Protein AF-A0A2N2SS73-F1 (afdb_monomer_lite)

Foldseek 3Di:
DVVVVVVVVVVVLVVLLVVLVVQLVVCVVVVHDNLVSNVRSLVSDDPVPRDDNVVVVVVVVVVVVVVVVVD

Structure (mmCIF, N/CA/C/O backbone):
data_AF-A0A2N2SS73-F1
#
_entry.id   AF-A0A2N2SS73-F1
#
loop_
_atom_site.group_PDB
_atom_site.id
_atom_site.type_symbol
_atom_site.label_atom_id
_atom_site.label_alt_id
_atom_site.label_comp_id
_atom_site.label_asym_id
_atom_site.label_entity_id
_atom_site.label_seq_id
_atom_site.pdbx_PDB_ins_code
_atom_site.Cartn_x
_atom_site.Cartn_y
_atom_site.Cartn_z
_atom_site.occupancy
_atom_site.B_iso_or_equiv
_atom_site.auth_seq_id
_atom_site.auth_comp_id
_atom_site.auth_asym_id
_atom_site.auth_atom_id
_atom_site.pdbx_PDB_model_num
ATOM 1 N N . SER A 1 1 ? -18.785 4.745 24.697 1.00 84.44 1 SER A N 1
ATOM 2 C CA . SER A 1 1 ? -19.233 3.337 24.729 1.00 84.44 1 SER A CA 1
ATOM 3 C C . SER A 1 1 ? -18.152 2.487 24.078 1.00 84.44 1 SER A C 1
ATOM 5 O O . SER A 1 1 ? -17.862 2.746 22.916 1.00 84.44 1 SER A O 1
ATOM 7 N N . PRO A 1 2 ? -17.526 1.533 24.789 1.00 93.50 2 PRO A N 1
ATOM 8 C CA . PRO A 1 2 ? -16.387 0.760 24.272 1.00 93.50 2 PRO A CA 1
ATOM 9 C C . PRO A 1 2 ? -16.725 -0.056 23.013 1.00 93.50 2 PRO A C 1
ATOM 11 O O . PRO A 1 2 ? -15.859 -0.280 22.173 1.00 93.50 2 PRO A O 1
ATOM 14 N N . LEU A 1 3 ? -17.994 -0.440 22.840 1.00 95.94 3 LEU A N 1
ATOM 15 C CA . LEU A 1 3 ? -18.464 -1.148 21.649 1.00 95.94 3 LEU A CA 1
ATOM 16 C C . LEU A 1 3 ? -18.437 -0.267 20.391 1.00 95.94 3 LEU A C 1
ATOM 18 O O . LEU A 1 3 ? -17.990 -0.721 19.344 1.00 95.94 3 LEU A O 1
ATOM 22 N N . ALA A 1 4 ? -18.881 0.991 20.497 1.00 96.69 4 ALA A N 1
ATOM 23 C CA . ALA A 1 4 ? -18.862 1.927 19.371 1.00 96.69 4 ALA A CA 1
ATOM 24 C C . ALA A 1 4 ? -17.423 2.167 18.884 1.00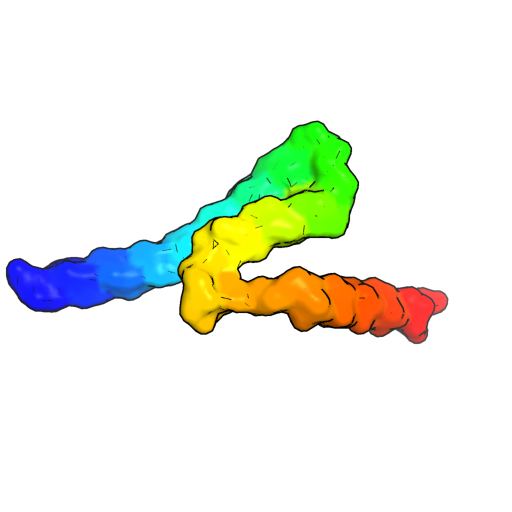 96.69 4 ALA A C 1
ATOM 26 O O . ALA A 1 4 ? -17.138 2.030 17.699 1.00 96.69 4 ALA A O 1
ATOM 27 N N . THR A 1 5 ? -16.499 2.389 19.821 1.00 96.88 5 THR A N 1
ATOM 28 C CA . THR A 1 5 ? -15.069 2.553 19.534 1.00 96.88 5 THR A CA 1
ATOM 29 C C . THR A 1 5 ? -14.469 1.311 18.866 1.00 96.88 5 THR A C 1
ATOM 31 O O . THR A 1 5 ? -13.738 1.428 17.888 1.00 96.88 5 THR A O 1
ATOM 34 N N . LEU A 1 6 ? -14.811 0.100 19.326 1.00 96.62 6 LEU A N 1
ATOM 35 C CA . LEU A 1 6 ? -14.349 -1.137 18.686 1.00 96.62 6 LEU A CA 1
ATOM 36 C C . LEU A 1 6 ? -14.826 -1.256 17.228 1.00 96.62 6 LEU A C 1
ATOM 38 O O . LEU A 1 6 ? -14.050 -1.654 16.356 1.00 96.62 6 LEU A O 1
ATOM 42 N N . ILE A 1 7 ? -16.086 -0.901 16.960 1.00 96.56 7 ILE A N 1
ATOM 43 C CA . ILE A 1 7 ? -16.651 -0.900 15.605 1.00 96.56 7 ILE A CA 1
ATOM 44 C C . ILE A 1 7 ? -15.900 0.103 14.722 1.00 96.56 7 ILE A C 1
ATOM 46 O O . ILE A 1 7 ? -15.482 -0.250 13.621 1.00 96.56 7 ILE A O 1
ATOM 50 N N . GLU A 1 8 ? -15.661 1.319 15.214 1.00 96.19 8 GLU A N 1
ATOM 51 C CA . GLU A 1 8 ? -14.896 2.345 14.494 1.00 96.19 8 GLU A CA 1
ATOM 52 C C . GLU A 1 8 ? -13.481 1.871 14.143 1.00 96.19 8 GLU A C 1
ATOM 54 O O . GLU A 1 8 ? -13.034 2.043 13.005 1.00 96.19 8 GLU A O 1
ATOM 59 N N . HIS A 1 9 ? -12.787 1.210 15.076 1.00 94.88 9 HIS A N 1
ATOM 60 C CA . HIS A 1 9 ? -11.468 0.636 14.810 1.00 94.88 9 HIS A CA 1
ATOM 61 C C . HIS A 1 9 ? -11.513 -0.414 13.697 1.00 94.88 9 HIS A C 1
ATOM 63 O O . HIS A 1 9 ? -10.694 -0.366 12.779 1.00 94.88 9 HIS A O 1
ATOM 69 N N . LYS A 1 10 ? -12.492 -1.325 13.730 1.00 94.88 10 LYS A N 1
ATOM 70 C CA . LYS A 1 10 ? -12.654 -2.373 12.709 1.00 94.88 10 LYS A CA 1
ATOM 71 C C . LYS A 1 10 ? -12.976 -1.812 11.327 1.00 94.88 10 LYS A C 1
ATOM 73 O O . LYS A 1 10 ? -12.444 -2.283 10.317 1.00 94.88 10 LYS A O 1
ATOM 78 N N . VAL A 1 11 ? -13.822 -0.787 11.277 1.00 96.19 11 VAL A N 1
ATOM 79 C CA . VAL A 1 11 ? -14.147 -0.081 10.034 1.00 96.19 11 VAL A CA 1
ATOM 80 C C . VAL A 1 11 ? -12.912 0.629 9.484 1.00 96.19 11 VAL A C 1
ATOM 82 O O . VAL A 1 11 ? -12.615 0.501 8.299 1.00 96.19 11 VAL A O 1
ATOM 85 N N . THR A 1 12 ? -12.152 1.318 10.335 1.00 93.94 12 THR A N 1
ATOM 86 C CA . THR A 1 12 ? -10.938 2.049 9.932 1.00 93.94 12 THR A CA 1
ATOM 87 C C . THR A 1 12 ? -9.850 1.107 9.408 1.00 93.94 12 THR A C 1
ATOM 89 O O . THR A 1 12 ? -9.226 1.376 8.378 1.00 93.94 12 THR A O 1
ATOM 92 N N . GLU A 1 13 ? -9.665 -0.037 10.070 1.00 92.00 13 GLU A N 1
ATOM 93 C CA . GLU A 1 13 ? -8.759 -1.103 9.632 1.00 92.00 13 GLU A CA 1
ATOM 94 C C . GLU A 1 13 ? -9.120 -1.573 8.212 1.00 92.00 13 GLU A C 1
ATOM 96 O O . GLU A 1 13 ? -8.270 -1.591 7.320 1.00 92.00 13 GLU A O 1
ATOM 101 N N . SER A 1 14 ? -10.406 -1.835 7.967 1.00 93.00 14 SER A N 1
ATOM 102 C CA . SER A 1 14 ? -10.905 -2.254 6.652 1.00 93.00 14 SER A CA 1
ATOM 103 C C . SER A 1 14 ? -10.756 -1.150 5.595 1.00 93.00 14 SER A C 1
ATOM 105 O O . SER A 1 14 ? -10.346 -1.411 4.463 1.00 93.00 14 SER A O 1
ATOM 107 N N . LEU A 1 15 ? -11.038 0.104 5.961 1.00 96.00 15 LEU A N 1
ATOM 108 C CA . LEU A 1 15 ? -10.970 1.267 5.070 1.00 96.00 15 LEU A CA 1
ATOM 109 C C . LEU A 1 15 ? -9.550 1.547 4.559 1.00 96.00 15 LEU A C 1
ATOM 111 O O . LEU A 1 15 ? -9.368 2.062 3.451 1.00 96.00 15 LEU A O 1
ATOM 115 N N . THR A 1 16 ? -8.537 1.178 5.340 1.00 94.44 16 THR A N 1
ATOM 116 C CA . THR A 1 16 ? -7.128 1.358 4.974 1.00 94.44 16 THR A CA 1
ATOM 117 C C . THR A 1 16 ? -6.787 0.613 3.679 1.00 94.44 16 THR A C 1
ATOM 119 O O . THR A 1 16 ? -6.122 1.171 2.803 1.00 94.44 16 THR A O 1
ATOM 122 N N . VAL A 1 17 ? -7.315 -0.603 3.493 1.00 93.19 17 VAL A N 1
ATOM 123 C CA . VAL A 1 17 ? -7.103 -1.397 2.268 1.00 93.19 17 VAL A CA 1
ATOM 124 C C . VAL A 1 17 ? -7.760 -0.730 1.057 1.00 93.19 17 VAL A C 1
ATOM 126 O O . VAL A 1 17 ? -7.131 -0.588 0.009 1.00 93.19 17 VAL A O 1
ATOM 129 N N . TYR A 1 18 ? -8.990 -0.234 1.203 1.00 96.56 18 TYR A N 1
ATOM 130 C CA . TYR A 1 18 ? -9.667 0.502 0.131 1.00 96.56 18 TYR A CA 1
ATOM 131 C C . TYR A 1 18 ? -8.930 1.792 -0.243 1.00 96.56 18 TYR A C 1
ATOM 133 O O . TYR A 1 18 ? -8.845 2.147 -1.419 1.00 96.56 18 TYR A O 1
ATOM 141 N N . THR A 1 19 ? -8.349 2.477 0.742 1.00 96.38 19 THR A N 1
ATOM 142 C CA . THR A 1 19 ? -7.558 3.691 0.505 1.00 96.38 19 THR A CA 1
ATOM 143 C C . THR A 1 19 ? -6.265 3.374 -0.246 1.00 96.38 19 THR A C 1
ATOM 145 O O . THR A 1 19 ? -5.912 4.106 -1.168 1.00 96.38 19 THR A O 1
ATOM 148 N N . CYS A 1 20 ? -5.598 2.261 0.078 1.00 96.06 20 CYS A N 1
ATOM 149 C CA . CYS A 1 20 ? -4.448 1.758 -0.678 1.00 96.06 20 CYS A CA 1
ATOM 150 C C . CYS A 1 20 ? -4.805 1.552 -2.161 1.00 96.06 20 CYS A C 1
ATOM 152 O O . CYS A 1 20 ? -4.160 2.137 -3.032 1.00 96.06 20 CYS A O 1
ATOM 154 N N . ILE A 1 21 ? -5.894 0.825 -2.443 1.00 96.44 21 ILE A N 1
ATOM 155 C CA . ILE A 1 21 ? -6.377 0.583 -3.814 1.00 96.44 21 ILE A CA 1
ATOM 156 C C . ILE A 1 21 ? -6.671 1.907 -4.524 1.00 96.44 21 ILE A C 1
ATOM 158 O O . ILE A 1 21 ? -6.207 2.132 -5.642 1.00 96.44 21 ILE A O 1
ATOM 162 N N . LYS A 1 22 ? -7.403 2.813 -3.866 1.00 97.31 22 LYS A N 1
ATOM 163 C CA . LYS A 1 22 ? -7.731 4.136 -4.409 1.00 97.31 22 LYS A CA 1
ATOM 164 C C . LYS A 1 22 ? -6.472 4.899 -4.819 1.00 97.31 22 LYS A C 1
ATOM 166 O O . LYS A 1 22 ? -6.425 5.430 -5.924 1.00 97.31 22 LYS A O 1
ATOM 171 N N . VAL A 1 23 ? -5.463 4.962 -3.951 1.00 97.56 23 VAL A N 1
ATOM 172 C CA . VAL A 1 23 ? -4.217 5.693 -4.224 1.00 97.56 23 VAL A CA 1
ATOM 173 C C . VAL A 1 23 ? -3.448 5.060 -5.381 1.00 97.56 23 VAL A C 1
ATOM 175 O O . VAL A 1 23 ? -2.991 5.783 -6.263 1.00 97.56 23 VAL A O 1
ATOM 178 N N . THR A 1 24 ? -3.362 3.730 -5.439 1.00 96.31 24 THR A N 1
ATOM 179 C CA . THR A 1 24 ? -2.715 3.024 -6.554 1.00 96.31 24 THR A CA 1
ATOM 180 C C . THR A 1 24 ? -3.415 3.275 -7.888 1.00 96.31 24 THR A C 1
ATOM 182 O O . THR A 1 24 ? -2.752 3.535 -8.895 1.00 96.31 24 THR A O 1
ATOM 185 N N . LEU A 1 25 ? -4.749 3.256 -7.911 1.00 97.12 25 LEU A N 1
ATOM 186 C CA . LEU A 1 25 ? -5.518 3.561 -9.119 1.00 97.12 25 LEU A CA 1
ATOM 187 C C . LEU A 1 25 ? -5.346 5.020 -9.538 1.00 97.12 25 LEU A C 1
ATOM 189 O O . LEU A 1 25 ? -5.076 5.288 -10.705 1.00 97.12 25 LEU A O 1
ATOM 193 N N . MET A 1 26 ? -5.430 5.959 -8.593 1.00 97.50 26 MET A N 1
ATOM 194 C CA . MET A 1 26 ? -5.192 7.376 -8.875 1.00 97.50 26 MET A CA 1
ATOM 195 C C . MET A 1 26 ? -3.788 7.602 -9.438 1.00 97.50 26 MET A C 1
ATOM 197 O O . MET A 1 26 ? -3.633 8.316 -10.422 1.00 97.50 26 MET A O 1
ATOM 201 N N . ALA A 1 27 ? -2.761 6.969 -8.873 1.00 97.06 27 ALA A N 1
ATOM 202 C CA . ALA A 1 27 ? -1.406 7.057 -9.404 1.00 97.06 27 ALA A CA 1
ATOM 203 C C . ALA A 1 27 ? -1.304 6.501 -10.834 1.00 97.06 27 ALA A C 1
ATOM 205 O O . ALA A 1 27 ? -0.699 7.124 -11.703 1.00 97.06 27 ALA A O 1
ATOM 206 N N . SER A 1 28 ? -1.951 5.367 -11.098 1.00 95.50 28 SER A N 1
ATOM 207 C CA . SER A 1 28 ? -1.967 4.759 -12.433 1.00 95.50 28 SER A CA 1
ATOM 208 C C . SER A 1 28 ? -2.645 5.670 -13.464 1.00 95.50 28 SER A C 1
ATOM 210 O O . SER A 1 28 ? -2.132 5.844 -14.565 1.00 95.50 28 SER A O 1
ATOM 212 N N . LEU A 1 29 ? -3.762 6.311 -13.093 1.00 96.62 29 LEU A N 1
ATOM 213 C CA . LEU A 1 29 ? -4.488 7.256 -13.952 1.00 96.62 29 LEU A CA 1
ATOM 214 C C . LEU A 1 29 ? -3.703 8.542 -14.231 1.00 96.62 29 LEU A C 1
ATOM 216 O O . LEU A 1 29 ? -3.841 9.117 -15.304 1.00 96.62 29 LEU A O 1
ATOM 220 N N . ASN A 1 30 ? -2.855 8.971 -13.296 1.00 96.00 30 ASN A N 1
ATOM 221 C CA . ASN A 1 30 ? -1.966 10.120 -13.482 1.00 96.00 30 ASN A CA 1
ATOM 222 C C . ASN A 1 30 ? -0.727 9.797 -14.342 1.00 96.00 30 ASN A C 1
ATOM 224 O O . ASN A 1 30 ? 0.161 10.636 -14.473 1.00 96.00 30 ASN A O 1
ATOM 228 N N . GLY A 1 31 ? -0.640 8.595 -14.920 1.00 93.88 31 GLY A N 1
ATOM 229 C CA . GLY A 1 31 ? 0.444 8.215 -15.827 1.00 93.88 31 GLY A CA 1
ATOM 230 C C . GLY A 1 31 ? 1.744 7.812 -15.128 1.00 93.88 31 GLY A C 1
ATOM 231 O O . GLY A 1 31 ? 2.784 7.721 -15.780 1.00 93.88 31 GLY A O 1
ATOM 232 N N . TYR A 1 32 ? 1.718 7.548 -13.816 1.00 96.44 32 TYR A N 1
ATOM 233 C CA . TYR A 1 32 ? 2.879 6.972 -13.141 1.00 96.44 32 TYR A CA 1
ATOM 234 C C . TYR A 1 32 ? 3.124 5.533 -13.611 1.00 96.44 32 TYR A C 1
ATOM 236 O O . TYR A 1 32 ? 2.190 4.768 -13.853 1.00 96.44 32 TYR A O 1
ATOM 244 N N . ALA A 1 33 ? 4.401 5.143 -13.692 1.00 94.19 33 ALA A N 1
ATOM 245 C CA . ALA A 1 33 ? 4.779 3.775 -14.031 1.00 94.19 33 ALA A CA 1
ATOM 246 C C . ALA A 1 33 ? 4.121 2.767 -13.061 1.00 94.19 33 ALA A C 1
ATOM 248 O O . ALA A 1 33 ? 4.065 3.046 -11.858 1.00 94.19 33 ALA A O 1
ATOM 249 N N . PRO A 1 34 ? 3.695 1.573 -13.526 1.00 91.38 34 PRO A N 1
ATOM 250 C CA . PRO A 1 34 ? 2.953 0.618 -12.698 1.00 91.38 34 PRO A CA 1
ATOM 251 C C . PRO A 1 34 ? 3.646 0.256 -11.377 1.00 91.38 34 PRO A C 1
ATOM 253 O O . PRO A 1 34 ? 2.994 0.165 -10.340 1.00 91.38 34 PRO A O 1
ATOM 256 N N . GLN A 1 35 ? 4.976 0.117 -11.386 1.00 90.62 35 GLN A N 1
ATOM 257 C CA . GLN A 1 35 ? 5.751 -0.161 -10.170 1.00 90.62 35 GLN A CA 1
ATOM 258 C C . GLN A 1 35 ? 5.652 0.973 -9.141 1.00 90.62 35 GLN A C 1
ATOM 260 O O . GLN A 1 35 ? 5.497 0.724 -7.947 1.00 90.62 35 GLN A O 1
ATOM 265 N N . LEU A 1 36 ? 5.694 2.226 -9.598 1.00 92.56 36 LEU A N 1
ATOM 266 C CA . LEU A 1 36 ? 5.612 3.391 -8.722 1.00 92.56 36 LEU A CA 1
ATOM 267 C C . LEU A 1 36 ? 4.186 3.600 -8.192 1.00 92.56 36 LEU A C 1
ATOM 269 O O . LEU A 1 36 ? 4.005 3.953 -7.027 1.00 92.56 36 LEU A O 1
ATOM 273 N N . ALA A 1 37 ? 3.174 3.318 -9.017 1.00 94.81 37 ALA A N 1
ATOM 274 C CA . ALA A 1 37 ? 1.775 3.353 -8.602 1.00 94.81 37 ALA A CA 1
ATOM 275 C C . ALA A 1 37 ? 1.474 2.344 -7.475 1.00 94.81 37 ALA A C 1
ATOM 277 O O . ALA A 1 37 ? 0.766 2.662 -6.514 1.00 94.81 37 ALA A O 1
ATOM 278 N N . VAL A 1 38 ? 2.056 1.144 -7.553 1.00 93.44 38 VAL A N 1
ATOM 279 C CA . VAL A 1 38 ? 1.964 0.117 -6.502 1.00 93.44 38 VAL A CA 1
ATOM 280 C C . VAL A 1 38 ? 2.675 0.566 -5.215 1.00 93.44 38 VAL A C 1
ATOM 282 O O . VAL A 1 38 ? 2.127 0.413 -4.122 1.00 93.44 38 VAL A O 1
ATOM 285 N N . GLU A 1 39 ? 3.838 1.215 -5.321 1.00 93.12 39 GLU A N 1
ATOM 286 C CA . GLU A 1 39 ? 4.563 1.746 -4.157 1.00 93.12 39 GLU A CA 1
ATOM 287 C C . GLU A 1 39 ? 3.802 2.838 -3.400 1.00 93.12 39 GLU A C 1
ATOM 289 O O . GLU A 1 39 ? 3.850 2.892 -2.166 1.00 93.12 39 GLU A O 1
ATOM 294 N N . PHE A 1 40 ? 3.080 3.710 -4.107 1.00 94.00 40 PHE A N 1
ATOM 295 C CA . PHE A 1 40 ? 2.247 4.714 -3.447 1.00 94.00 40 PHE A CA 1
ATOM 296 C C . PHE A 1 40 ? 1.130 4.075 -2.622 1.00 94.00 40 PHE A C 1
ATOM 298 O O . PHE A 1 40 ? 0.893 4.529 -1.506 1.00 94.00 40 PHE A O 1
ATOM 305 N N . GLY A 1 41 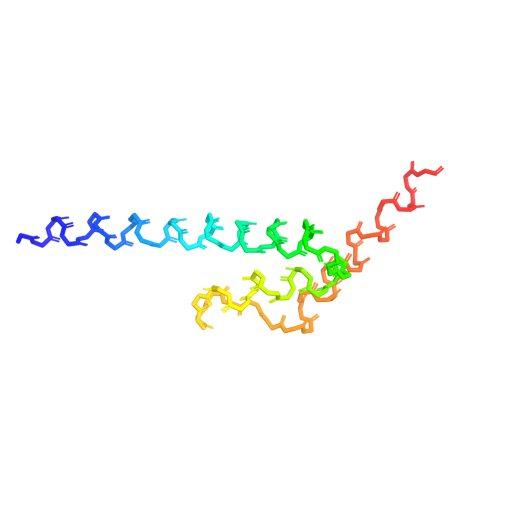? 0.527 2.982 -3.100 1.00 94.81 41 GLY A N 1
ATOM 306 C CA . GLY A 1 41 ? -0.431 2.193 -2.320 1.00 94.81 41 GLY A CA 1
ATOM 307 C C . GLY A 1 41 ? 0.201 1.560 -1.081 1.00 94.81 41 GLY A C 1
ATOM 308 O O . GLY A 1 41 ? -0.315 1.715 0.027 1.00 94.81 41 GLY A O 1
ATOM 309 N N . ARG A 1 42 ? 1.376 0.926 -1.223 1.00 95.00 42 ARG A N 1
ATOM 310 C CA . ARG A 1 42 ? 2.107 0.306 -0.099 1.00 95.00 42 ARG A CA 1
ATOM 311 C C . ARG A 1 42 ? 2.342 1.291 1.049 1.00 95.00 42 ARG A C 1
ATOM 313 O O . ARG A 1 42 ? 2.201 0.936 2.218 1.00 95.00 42 ARG A O 1
ATOM 320 N N . LYS A 1 43 ? 2.661 2.548 0.728 1.00 93.94 43 LYS A N 1
ATOM 321 C CA . LYS A 1 43 ? 2.907 3.617 1.711 1.00 93.94 43 LYS A CA 1
ATOM 322 C C . LYS A 1 43 ? 1.658 4.097 2.462 1.00 93.94 43 LYS A C 1
ATOM 324 O O . LYS A 1 43 ? 1.815 4.868 3.407 1.00 93.94 43 LYS A O 1
ATOM 329 N N . ILE A 1 44 ? 0.459 3.645 2.099 1.00 94.44 44 ILE A N 1
ATOM 330 C CA . ILE A 1 44 ? -0.787 3.948 2.822 1.00 94.44 44 ILE A CA 1
ATOM 331 C C . ILE A 1 44 ? -1.016 2.989 3.996 1.00 94.44 44 ILE A C 1
ATOM 333 O O . ILE A 1 44 ? -1.610 3.379 4.996 1.00 94.44 44 ILE A O 1
ATOM 337 N N . LEU A 1 45 ? -0.521 1.751 3.912 1.00 93.50 45 LEU A N 1
ATOM 338 C CA . LEU A 1 45 ? -0.730 0.733 4.947 1.00 93.50 45 LEU A CA 1
ATOM 339 C C . LEU A 1 45 ? -0.023 1.101 6.259 1.00 93.50 45 LEU A C 1
ATOM 341 O O . LEU A 1 45 ? 1.048 1.712 6.231 1.00 93.50 45 LEU A O 1
ATOM 345 N N . TYR A 1 46 ? -0.575 0.700 7.405 1.00 92.06 46 TYR A N 1
ATOM 346 C CA . TYR A 1 46 ? 0.071 0.891 8.708 1.00 92.06 46 TYR A CA 1
ATOM 347 C C . TYR A 1 46 ? 1.438 0.205 8.766 1.00 92.06 46 TYR A C 1
ATOM 349 O O . TYR A 1 46 ? 1.641 -0.826 8.139 1.00 92.06 46 TYR A O 1
ATOM 357 N N . SER A 1 47 ? 2.384 0.747 9.536 1.00 89.88 47 SER A N 1
ATOM 358 C CA . SER A 1 47 ? 3.753 0.208 9.620 1.00 89.88 47 SER A CA 1
ATOM 359 C C . SER A 1 47 ? 3.814 -1.266 10.028 1.00 89.88 47 SER A C 1
ATOM 361 O O . SER A 1 47 ? 4.715 -1.971 9.594 1.00 89.88 47 SER A O 1
ATOM 363 N N . THR A 1 48 ? 2.853 -1.732 10.825 1.00 90.19 48 THR A N 1
ATOM 364 C CA . THR A 1 48 ? 2.755 -3.118 11.301 1.00 90.19 48 THR A CA 1
ATOM 365 C C . THR A 1 48 ? 2.288 -4.105 10.233 1.00 90.19 48 THR A C 1
ATOM 367 O O . THR A 1 48 ? 2.609 -5.284 10.324 1.00 90.19 48 THR A O 1
ATOM 370 N N . THR A 1 49 ? 1.530 -3.648 9.235 1.00 88.31 49 THR A N 1
ATOM 371 C CA . THR A 1 49 ? 0.950 -4.486 8.167 1.00 88.31 49 THR A CA 1
ATOM 372 C C . THR A 1 49 ? 1.514 -4.160 6.787 1.00 88.31 49 THR A C 1
ATOM 374 O O . THR A 1 49 ? 1.171 -4.800 5.794 1.00 88.31 49 THR A O 1
ATOM 377 N N . ARG A 1 50 ? 2.381 -3.148 6.708 1.00 93.38 50 ARG A N 1
ATOM 378 C CA . ARG A 1 50 ? 3.026 -2.699 5.482 1.00 93.38 50 ARG A CA 1
ATOM 379 C C . ARG A 1 50 ? 4.162 -3.661 5.121 1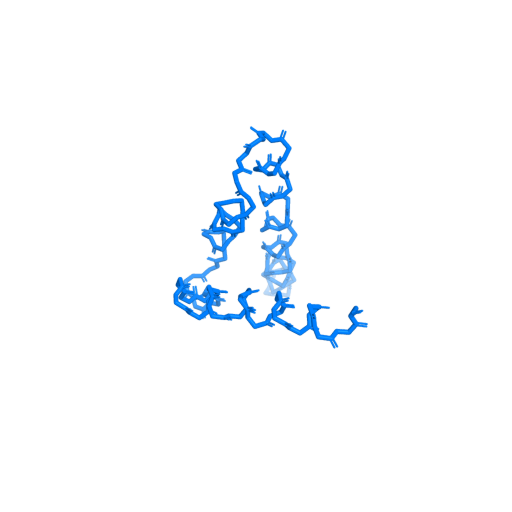.00 93.38 50 ARG A C 1
ATOM 381 O O . ARG A 1 50 ? 5.129 -3.7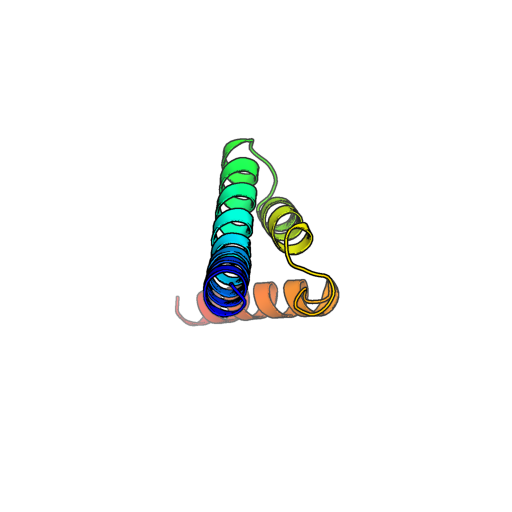34 5.878 1.00 93.38 50 ARG A O 1
ATOM 388 N N . PRO A 1 51 ? 4.121 -4.308 3.945 1.00 93.00 51 PRO A N 1
ATOM 389 C CA . PRO A 1 51 ? 5.238 -5.121 3.488 1.00 93.00 51 PRO A CA 1
ATOM 390 C C . PRO A 1 51 ? 6.456 -4.240 3.201 1.00 93.00 51 PRO A C 1
ATOM 392 O O . PRO A 1 51 ? 6.340 -3.042 2.894 1.00 93.00 51 PRO A O 1
ATOM 395 N N . SER A 1 52 ? 7.643 -4.828 3.276 1.00 93.38 52 SER A N 1
ATOM 396 C CA . SER A 1 52 ? 8.859 -4.156 2.830 1.00 93.38 52 SER A CA 1
ATOM 397 C C . SER A 1 52 ? 8.842 -3.948 1.310 1.00 93.38 52 SER A C 1
ATOM 399 O O . SER A 1 52 ? 8.102 -4.596 0.569 1.00 93.38 52 SER A O 1
ATOM 401 N N . PHE A 1 53 ? 9.674 -3.021 0.830 1.00 88.81 53 PHE A N 1
ATOM 402 C CA . PHE A 1 53 ? 9.852 -2.814 -0.610 1.00 88.81 53 PHE A CA 1
ATOM 403 C C . PHE A 1 53 ? 10.323 -4.099 -1.307 1.00 88.81 53 PHE A C 1
ATOM 405 O O . PHE A 1 53 ? 9.824 -4.452 -2.369 1.00 88.81 53 PHE A O 1
ATOM 412 N N . VAL A 1 54 ? 11.264 -4.810 -0.679 1.00 92.62 54 VAL A N 1
ATOM 413 C CA . VAL A 1 54 ? 11.878 -6.019 -1.237 1.00 92.62 54 VAL A CA 1
ATOM 414 C C . VAL A 1 54 ? 10.861 -7.152 -1.347 1.00 92.62 54 VAL A C 1
ATOM 416 O O . VAL A 1 54 ? 10.784 -7.791 -2.392 1.00 92.62 54 VAL A O 1
ATOM 419 N N . GLU A 1 55 ? 10.048 -7.371 -0.311 1.00 92.69 55 GLU A N 1
ATOM 420 C CA . GLU A 1 55 ? 8.984 -8.384 -0.340 1.00 92.69 55 GLU A CA 1
ATOM 421 C C . GLU A 1 55 ? 7.949 -8.084 -1.426 1.00 92.69 55 GLU A C 1
ATOM 423 O O . GLU A 1 55 ? 7.547 -8.987 -2.159 1.00 92.69 55 GLU A O 1
ATOM 428 N N . LEU A 1 56 ? 7.544 -6.816 -1.567 1.00 90.88 56 LEU A N 1
ATOM 429 C CA . LEU A 1 56 ? 6.566 -6.438 -2.581 1.00 90.88 56 LEU A CA 1
ATOM 430 C C . LEU A 1 56 ? 7.126 -6.577 -4.002 1.00 90.88 56 LEU A C 1
ATOM 432 O O . LEU A 1 56 ? 6.444 -7.129 -4.863 1.00 90.88 56 LEU A O 1
ATOM 436 N N . ASP A 1 57 ? 8.355 -6.120 -4.260 1.00 90.00 57 ASP A N 1
ATOM 437 C CA . ASP A 1 57 ? 8.985 -6.258 -5.580 1.00 90.00 57 ASP A CA 1
ATOM 438 C C . ASP A 1 57 ? 9.176 -7.735 -5.953 1.00 90.00 57 ASP A C 1
ATOM 440 O O . ASP A 1 57 ? 8.846 -8.138 -7.071 1.00 90.00 57 ASP A O 1
ATOM 444 N N . ALA A 1 58 ? 9.631 -8.564 -5.007 1.00 92.06 58 ALA A N 1
ATOM 445 C CA . ALA A 1 58 ? 9.758 -10.004 -5.212 1.00 92.06 58 ALA A CA 1
ATOM 446 C C . ALA A 1 58 ? 8.411 -10.640 -5.588 1.00 92.06 58 ALA A C 1
ATOM 448 O O . ALA A 1 58 ? 8.327 -11.350 -6.593 1.00 92.06 58 ALA A O 1
ATOM 449 N N . HIS A 1 59 ? 7.347 -10.316 -4.848 1.00 90.88 59 HIS A N 1
ATOM 450 C CA . HIS A 1 59 ? 6.008 -10.836 -5.112 1.00 90.88 59 HIS A CA 1
ATOM 451 C C . HIS A 1 59 ? 5.455 -10.380 -6.473 1.00 90.88 59 HIS A C 1
ATOM 453 O O . HIS A 1 59 ? 4.925 -11.181 -7.242 1.00 90.88 59 HIS A O 1
ATOM 459 N N . VAL A 1 60 ? 5.622 -9.104 -6.834 1.00 89.44 60 VAL A N 1
ATOM 460 C CA . VAL A 1 60 ? 5.162 -8.575 -8.130 1.00 89.44 60 VAL A CA 1
ATOM 461 C C . VAL A 1 60 ? 5.900 -9.241 -9.298 1.00 89.44 60 VAL A C 1
ATOM 463 O O . VAL A 1 60 ? 5.281 -9.574 -10.315 1.00 89.44 60 VAL A O 1
ATOM 466 N N . ARG A 1 61 ? 7.214 -9.467 -9.171 1.00 88.62 61 ARG A N 1
ATOM 467 C CA . ARG A 1 61 ? 8.009 -10.180 -10.186 1.00 88.62 61 ARG A CA 1
ATOM 468 C C . ARG A 1 61 ? 7.591 -11.635 -10.325 1.00 88.62 61 ARG A C 1
ATOM 470 O O . ARG A 1 61 ? 7.502 -12.125 -11.451 1.00 88.62 61 ARG A O 1
ATOM 477 N N . GLU A 1 62 ? 7.322 -12.306 -9.210 1.00 90.62 62 GLU A N 1
ATOM 478 C CA . GLU A 1 62 ? 6.815 -13.674 -9.198 1.00 90.62 62 GLU A CA 1
ATOM 479 C C . GLU A 1 62 ? 5.486 -13.77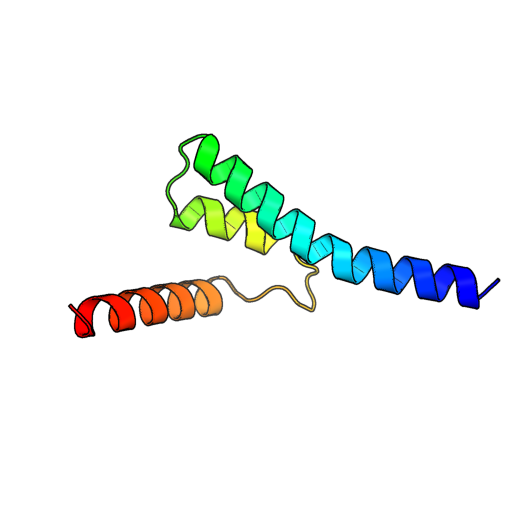0 -9.965 1.00 90.62 62 GLU A C 1
ATOM 481 O O . GLU A 1 62 ? 5.378 -14.543 -10.917 1.00 90.62 62 GLU A O 1
ATOM 486 N N . VAL A 1 63 ? 4.509 -12.920 -9.631 1.00 87.75 63 VAL A N 1
ATOM 487 C CA . VAL A 1 63 ? 3.200 -12.875 -10.307 1.00 87.75 63 VAL A CA 1
ATOM 488 C C . VAL A 1 63 ? 3.347 -12.618 -11.812 1.00 87.75 63 VAL A C 1
ATOM 490 O O . VAL A 1 63 ? 2.643 -13.224 -12.624 1.00 87.75 63 VAL A O 1
ATOM 493 N N . LYS A 1 64 ? 4.282 -11.748 -12.217 1.00 83.75 64 LYS A N 1
ATOM 494 C CA . LYS A 1 64 ? 4.574 -11.497 -13.636 1.00 83.75 64 LYS A CA 1
ATOM 495 C C . LYS A 1 64 ? 5.176 -12.728 -14.327 1.00 83.75 64 LYS A C 1
ATOM 497 O O . LYS A 1 64 ? 4.774 -13.057 -15.441 1.00 83.75 64 LYS A O 1
ATOM 502 N N . SER A 1 65 ? 6.118 -13.410 -13.679 1.00 84.62 65 SER A N 1
ATOM 503 C CA . SER A 1 65 ? 6.760 -14.622 -14.206 1.00 84.62 65 SER A CA 1
ATOM 504 C C . SER A 1 65 ? 5.747 -15.742 -14.446 1.00 84.62 65 SER A C 1
ATOM 506 O O . SER A 1 65 ? 5.730 -16.322 -15.529 1.00 84.62 65 SER A O 1
ATOM 508 N N . HIS A 1 66 ? 4.846 -15.981 -13.485 1.00 78.12 66 HIS A N 1
ATOM 509 C CA . HIS A 1 66 ? 3.785 -16.987 -13.613 1.00 78.12 66 HIS A CA 1
ATOM 510 C C . HIS A 1 66 ? 2.853 -16.714 -14.795 1.00 78.12 66 HIS A C 1
ATOM 512 O O . HIS A 1 66 ? 2.487 -17.647 -15.500 1.00 78.12 66 HIS A O 1
ATOM 518 N N . ARG A 1 67 ? 2.537 -15.442 -15.071 1.00 73.88 67 ARG A N 1
ATOM 519 C CA . ARG A 1 67 ? 1.725 -15.061 -16.237 1.00 73.88 67 ARG A CA 1
ATOM 520 C C . ARG A 1 67 ? 2.402 -15.433 -17.561 1.00 73.88 67 ARG A C 1
ATOM 522 O O . ARG A 1 67 ? 1.770 -16.019 -18.421 1.00 73.88 67 ARG A O 1
ATOM 529 N N . THR A 1 68 ? 3.701 -15.165 -17.687 1.00 67.94 68 THR A N 1
ATOM 530 C CA . THR A 1 68 ? 4.469 -15.417 -18.926 1.00 67.94 68 THR A CA 1
ATOM 531 C C . THR A 1 68 ? 4.713 -16.901 -19.236 1.00 67.94 68 THR A C 1
ATOM 533 O O . THR A 1 68 ? 5.193 -17.210 -20.316 1.00 67.94 68 THR A O 1
ATOM 536 N N . LYS A 1 69 ? 4.463 -17.821 -18.294 1.00 58.78 69 LYS A N 1
ATOM 537 C CA . LYS A 1 69 ? 4.608 -19.274 -18.513 1.00 58.78 69 LYS A CA 1
ATOM 538 C C . LYS A 1 69 ? 3.307 -19.956 -18.946 1.00 58.78 69 LYS A C 1
ATOM 540 O O . LYS A 1 69 ? 3.336 -21.148 -19.242 1.00 58.78 69 LYS A O 1
ATOM 545 N N . GLN A 1 70 ? 2.184 -19.240 -18.892 1.00 52.56 70 GLN A N 1
ATOM 546 C CA . GLN A 1 70 ? 0.860 -19.764 -19.228 1.00 52.56 70 GLN A CA 1
ATOM 547 C C . GLN A 1 70 ? 0.402 -19.365 -20.644 1.00 52.56 70 GLN A C 1
ATOM 549 O O . GLN A 1 70 ? -0.574 -19.934 -21.131 1.00 52.56 70 GLN A O 1
ATOM 554 N N . ASP A 1 71 ? 1.126 -18.446 -21.288 1.00 45.53 71 ASP A N 1
ATOM 555 C CA . ASP A 1 71 ? 1.017 -18.071 -22.705 1.00 45.53 71 ASP A CA 1
ATOM 556 C C . ASP A 1 71 ? 2.108 -18.778 -23.532 1.00 45.53 71 ASP A C 1
ATOM 558 O O . ASP A 1 71 ? 1.829 -19.146 -24.696 1.00 45.53 71 ASP A O 1
#

Sequence (71 aa):
SPLATLIEHKVTESLTVYTCIKVTLMASLNGYAPQLAVEFGRKILYSTTRPSFVELDAHVREVKSHRTKQD

Radius of gyration: 15.66 Å; chains: 1; bounding box: 31×30×47 Å

Secondary structure (DSSP, 8-state):
-HHHHHHHHHHHHHHHHHHHHHHHHHHHHTT--HHHHHHHHHTTS-TTTPPPHHHHHHHHHHHHHHHHTT-

pLDDT: mean 90.81, std 9.66, range [45.53, 97.56]

=== Feature glossary ===
The record interleaves many kinds of information about one protein. Here is each kind framed as the question it answers.

Q: What are the backbone torsion angles?
A: φ (p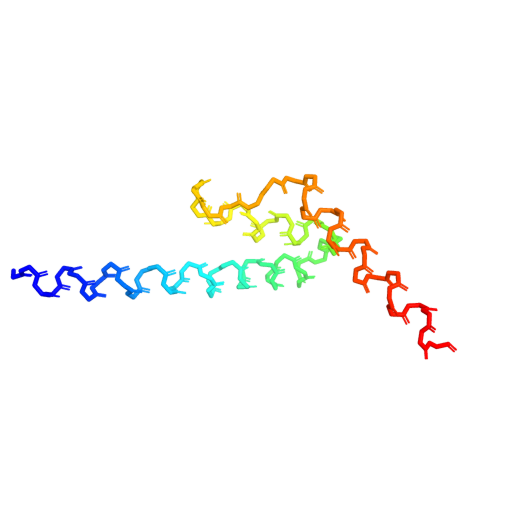hi) and ψ (psi) are the two rotatable backbone dihedrals per residue: φ is the C(i-1)–N–Cα–C torsion, ψ is the N–Cα–C–N(i+1) torsion, both in degrees on (−180°, 180°]. α-helical residues cluster near (−60°, −45°); β-strand residues near (−120°, +130°). A Ramachandran plot is simply a scatter of (φ, ψ) for every residue.

Q: What is the amino-acid chain?
A: This is the polypeptide sequence — one letter per residue, N-terminus first. Length ranges from a few dozen residues for small domains to over a thousand for large multi-domain proteins.

Q: How mobile is each atom in the crystal?
A: For experimental (PDB) structures, the B-factor (temperature factor) quantifies the positional spread of each atom in the crystal — a combination of thermal vibration and static disorder — in units of Å². High B-factors mark flexible loops or poorly resolved regions; low B-factors mark the rigid, well-ordered core.

Q: Are the domains correctly placed relative to each other?
A: Predicted Aligned Error (PAE) is an AlphaFold confidence matrix: entry (i, j) is the expected error in the position of residue j, in ångströms, when the prediction is superimposed on the true structure at residue i. Low PAE within a block of residues means that block is internally rigid and well-predicted; high PAE between two blocks means their relative placement is uncertain even if each block individually is confident.

Q: How confident is the AlphaFold model at each residue?
A: pLDDT is the predicted lDDT-Cα score: AlphaFold's confidence that the local environment of each residue (all inter-atomic distances within 15 Å) is correctly placed. It is a per-residue number between 0 and 100, with higher meaning more reliable.

Q: What family and function is it annotated with?
A: Functional annotations link the protein to curated databases. InterPro entries identify conserved domains and families by matching the sequence against member-database signatures (Pfam, PROSITE, CDD, …). Gene Ontology (GO) terms describe molecular function, biological process, and cellular component in a controlled vocabulary. CATH places the structure in a hierarchical fold classification (Class/Architecture/Topology/Homologous-superfamily). The organism is the source species.

Q: How big and how compact is the whole molecule?
A: Three whole-structure scalars: the radius of gyration (RMS distance of Cα from centroid, in Å), the count of Cα–Cα contacts (pairs closer than 8 Å and separated by more than four residues in sequence — i.e. tertiary, not local, contacts), and the bounding-box dimensions. Together they distinguish compact globular folds from extended fibres or disordered chains.

Q: What known structures does this most resemble?
A: The Foldseek neighbor list gives the closest experimentally determined structures in the PDB, ranked by structural alignment. TM-score near 1 means near-identical fold; near 0.3 means only rough topology match. This is how one finds what a novel AlphaFold prediction most resembles in the solved-structure universe.

Q: Which residues are buried vs exposed?
A: SASA measures how much of the protein is reachable by solvent. It is computed by rolling a water-sized probe over the atomic surface and summing the exposed area (Å²). Per-residue SASA distinguishes core (buried, low SASA) from surface (exposed, high SASA) residues; total SASA is a whole-molecule size measure.

Q: Which residues are in helices, strands, or loops?
A: Eight-state secondary structure (DSSP): H is the canonical α-helix, G the tighter 3₁₀-helix, I the wider π-helix; E/B are β-structure, T and S are turns and bends, and '-' is everything else. DSSP derives these from the pattern of main-chain N–H···O=C hydrogen bonds, not from the sequence.

Q: Where is each backbone atom in 3D?
A: Structure coordinates are given as an mmCIF _atom_site loop: one row per atom with element, residue name, chain id, sequence number, and x/y/z position in Å. Only the four main-chain atoms per residue are included here; side chains are omitted to keep the record compact.

Q: What if only a Cα trace is available?
A: Three-state secondary structure (P-SEA) collapses the eight DSSP classes into helix (a), strand (b), and coil (c). P-SEA assigns these from Cα geometry alone — distances and angles — without requiring backbone oxygens, so it works on any Cα trace.

Q: What do the rendered images show?
A: The six renders are orthographic views along the three Cartesian axes in both directions. Representation (cartoon, sticks, or surface) and color scheme (sequence-rainbow or by-chain) vary across proteins so the training set covers all the common visualization conventions.

Q: What does the local fold look like, residue by residue?
A: Foldseek's 3Di representation compresses backbone geometry into a per-residue letter drawn from a learned twenty-state alphabet. It captures the tertiary interaction pattern around each residue — which residues are packed against it in space, regardless of where they are in sequence.

Q: What do the diagnostic plots show?
A: The contact map is a binary N×N matrix image: pixel (i, j) is dark where Cα_i and Cα_j are within 8 Å and |i−j|>4. Because the |i−j|>4 filter removes local helical contacts, off-diagonal stripes parallel to the main diagonal indicate parallel β-sheets; stripes perpendicular to it indicate antiparallel β-sheets. The Ramachandran plot scatters every residue's (φ, ψ) pair against the sterically allowed regions. The PAE heatmap renders the predicted-aligned-error matrix.